Protein AF-A0A453S6Y5-F1 (afdb_monomer)

Secondary structure (DSSP, 8-state):
-PPP--------------------SS-TTTTTSS----TTTTTSSB-SS-BTTTTB-TTSBPS--

Foldseek 3Di:
DDDDDDDDDDPPPDPPPPPPPDDDPADPVPRNPPDDQDPQCSNPQFGCAQPDVNPHHGRHGDPPD

Structure (mmCIF, N/CA/C/O backbone):
data_AF-A0A453S6Y5-F1
#
_entry.id   AF-A0A453S6Y5-F1
#
loop_
_atom_site.group_PDB
_atom_site.id
_atom_site.type_symbol
_atom_site.label_atom_id
_atom_site.label_alt_id
_atom_site.label_comp_id
_atom_site.label_asym_id
_atom_site.label_entity_id
_atom_site.label_seq_id
_atom_site.pdbx_PDB_ins_code
_atom_site.Cartn_x
_atom_site.Cartn_y
_atom_site.Cartn_z
_atom_site.occupancy
_atom_site.B_iso_or_equiv
_atom_site.auth_seq_id
_atom_site.auth_comp_id
_atom_site.auth_asym_id
_atom_site.auth_atom_id
_atom_site.pdbx_PDB_model_num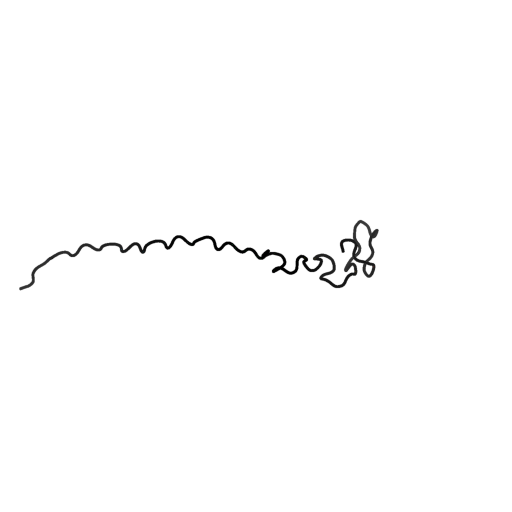
ATOM 1 N N . GLN A 1 1 ? -35.487 -49.445 55.414 1.00 41.34 1 GLN A N 1
ATOM 2 C CA . GLN A 1 1 ? -36.021 -49.950 54.132 1.00 41.34 1 GLN A CA 1
ATOM 3 C C . GLN A 1 1 ? -36.415 -48.729 53.323 1.00 41.34 1 GLN A C 1
ATOM 5 O O . GLN A 1 1 ? -37.156 -47.901 53.835 1.00 41.34 1 GLN A O 1
ATOM 10 N N . GLY A 1 2 ? -35.727 -48.533 52.198 1.00 41.38 2 GLY A N 1
ATOM 11 C CA . GLY A 1 2 ? -35.645 -47.263 51.480 1.00 41.38 2 GLY A CA 1
ATOM 12 C C . GLY A 1 2 ? -36.940 -46.873 50.781 1.00 41.38 2 GLY A C 1
ATOM 13 O O . GLY A 1 2 ? -37.677 -47.726 50.298 1.00 41.38 2 GLY A O 1
ATOM 14 N N . GLN A 1 3 ? -37.189 -45.567 50.748 1.00 43.34 3 GLN A N 1
ATOM 15 C CA . GLN A 1 3 ? -38.197 -44.953 49.900 1.00 43.34 3 GLN A CA 1
ATOM 16 C C . GLN A 1 3 ? -37.574 -44.699 48.528 1.00 43.34 3 GLN A C 1
ATOM 18 O O . GLN A 1 3 ? -36.613 -43.940 48.401 1.00 43.34 3 GLN A O 1
ATOM 23 N N . GLU A 1 4 ? -38.132 -45.348 47.512 1.00 42.53 4 GLU A N 1
ATOM 24 C CA . GLU A 1 4 ? -38.017 -44.905 46.131 1.00 42.53 4 GLU A CA 1
ATOM 25 C C . GLU A 1 4 ? -38.768 -43.581 45.975 1.00 42.53 4 GLU A C 1
ATOM 27 O O . GLU A 1 4 ? -39.966 -43.482 46.239 1.00 42.53 4 GLU A O 1
ATOM 32 N N . ALA A 1 5 ? -38.053 -42.570 45.503 1.00 40.06 5 ALA A N 1
ATOM 33 C CA . ALA A 1 5 ? -38.630 -41.455 44.779 1.00 40.06 5 ALA A CA 1
ATOM 34 C C . ALA A 1 5 ? -37.707 -41.191 43.592 1.00 40.06 5 ALA A C 1
ATOM 36 O O . ALA A 1 5 ? -36.571 -40.747 43.752 1.00 40.06 5 ALA A O 1
ATOM 37 N N . ALA A 1 6 ? -38.189 -41.528 42.398 1.00 45.94 6 ALA A N 1
ATOM 38 C CA . ALA A 1 6 ? -37.537 -41.192 41.146 1.00 45.94 6 ALA A CA 1
ATOM 39 C C . ALA A 1 6 ? -37.470 -39.661 41.016 1.00 45.94 6 ALA A C 1
ATOM 41 O O . ALA A 1 6 ? -38.470 -39.006 40.712 1.00 45.94 6 ALA A O 1
ATOM 42 N N . ALA A 1 7 ? -36.296 -39.086 41.271 1.00 45.94 7 ALA A N 1
ATOM 43 C CA . ALA A 1 7 ? -36.011 -37.701 40.938 1.00 45.94 7 ALA A CA 1
ATOM 44 C C . ALA A 1 7 ? -35.771 -37.620 39.426 1.00 45.94 7 ALA A C 1
ATOM 46 O O . ALA A 1 7 ? -34.831 -38.210 38.896 1.00 45.94 7 ALA A O 1
ATOM 47 N N . LYS A 1 8 ? -36.680 -36.935 38.728 1.00 43.69 8 LYS A N 1
ATOM 48 C CA . LYS A 1 8 ? -36.550 -36.614 37.308 1.00 43.69 8 LYS A CA 1
ATOM 49 C C . LYS A 1 8 ? -35.344 -35.699 37.104 1.00 43.69 8 LYS A C 1
ATOM 51 O O . LYS A 1 8 ? -35.279 -34.631 37.706 1.00 43.69 8 LYS A O 1
ATOM 56 N N . ASP A 1 9 ? -34.452 -36.137 36.225 1.00 47.03 9 ASP A N 1
ATOM 57 C CA . ASP A 1 9 ? -33.414 -35.346 35.575 1.00 47.03 9 ASP A CA 1
ATOM 58 C C . ASP A 1 9 ? -34.060 -34.111 34.929 1.00 47.03 9 ASP A C 1
ATOM 60 O O . ASP A 1 9 ? -34.889 -34.222 34.021 1.00 47.03 9 ASP A O 1
ATOM 64 N N . GLN A 1 10 ? -33.773 -32.937 35.484 1.00 48.34 10 GLN A N 1
ATOM 65 C CA . GLN A 1 10 ? -34.084 -31.668 34.848 1.00 48.34 10 GLN A CA 1
ATOM 66 C C . GLN A 1 10 ? -32.790 -31.172 34.218 1.00 48.34 10 GLN A C 1
ATOM 68 O O . GLN A 1 10 ? -31.904 -30.679 34.910 1.00 48.34 10 GLN A O 1
ATOM 73 N N . ASP A 1 11 ? -32.715 -31.349 32.898 1.00 48.22 11 ASP A N 1
ATOM 74 C CA . ASP A 1 11 ? -31.810 -30.670 31.976 1.00 48.22 11 ASP A CA 1
ATOM 75 C C . ASP A 1 11 ? -31.798 -29.168 32.292 1.00 48.22 11 ASP A C 1
ATOM 77 O O . ASP A 1 11 ? -32.681 -28.397 31.908 1.00 48.22 11 ASP A O 1
ATOM 81 N N . GLU A 1 12 ? -30.800 -28.758 33.068 1.00 53.81 12 GLU A N 1
ATOM 82 C CA . GLU A 1 12 ? -30.512 -27.368 33.365 1.00 53.81 12 GLU A CA 1
ATOM 83 C C . GLU A 1 12 ? -29.901 -26.739 32.107 1.00 53.81 12 GLU A C 1
ATOM 85 O O . GLU A 1 12 ? -28.688 -26.543 31.990 1.00 53.81 12 GLU A O 1
ATOM 90 N N . LYS A 1 13 ? -30.744 -26.413 31.120 1.00 49.53 13 LYS A N 1
ATOM 91 C CA . LYS A 1 13 ? -30.331 -25.579 29.991 1.00 49.53 13 LYS A CA 1
ATOM 92 C C . LYS A 1 13 ? -30.134 -24.146 30.489 1.00 49.53 13 LYS A C 1
ATOM 94 O O . LYS A 1 13 ? -31.029 -23.303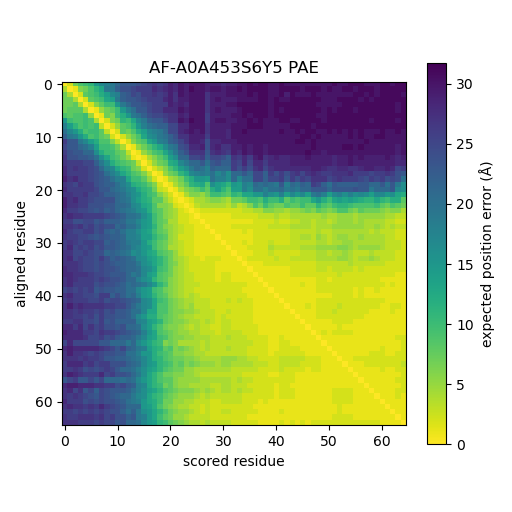 30.440 1.00 49.53 13 LYS A O 1
ATOM 99 N N . LYS A 1 14 ? -28.918 -23.910 30.991 1.00 50.81 14 LYS A N 1
ATOM 100 C CA . LYS A 1 14 ? -28.258 -22.625 31.259 1.00 50.81 14 LYS A CA 1
ATOM 101 C C . LYS A 1 14 ? -28.849 -21.500 30.398 1.00 50.81 14 LYS A C 1
ATOM 103 O O . LYS A 1 14 ? -28.867 -21.657 29.174 1.00 50.81 14 LYS A O 1
ATOM 108 N N . PRO A 1 15 ? -29.255 -20.352 30.979 1.00 49.09 15 PRO A N 1
ATOM 109 C CA . PRO A 1 15 ? -29.687 -19.217 30.182 1.00 49.09 15 PRO A CA 1
ATOM 110 C C . PRO A 1 15 ? -28.560 -18.874 29.209 1.00 49.09 15 PRO A C 1
ATOM 112 O O . PRO A 1 15 ? -27.425 -18.583 29.606 1.00 49.09 15 PRO A O 1
ATOM 115 N N . GLU A 1 16 ? -28.857 -18.989 27.917 1.00 59.12 16 GLU A N 1
ATOM 116 C CA . GLU A 1 16 ? -27.995 -18.510 26.852 1.00 59.12 16 GLU A CA 1
ATOM 117 C C . GLU A 1 16 ? -27.859 -17.008 27.077 1.00 59.12 16 GLU A C 1
ATOM 119 O O . GLU A 1 16 ? -28.743 -16.226 26.732 1.00 59.12 16 GLU A O 1
ATOM 124 N N . ALA A 1 17 ? -26.778 -16.613 27.756 1.00 62.84 17 ALA A N 1
ATOM 125 C CA . ALA A 1 17 ? -26.399 -15.227 27.920 1.00 62.84 17 ALA A CA 1
ATOM 126 C C . ALA A 1 17 ? -26.383 -14.628 26.519 1.00 62.84 17 ALA A C 1
ATOM 128 O O . ALA A 1 17 ? -25.497 -14.932 25.717 1.00 62.84 17 ALA A O 1
ATOM 129 N N . THR A 1 18 ? -27.410 -13.842 26.203 1.00 63.31 18 THR A N 1
ATOM 130 C CA . THR A 1 18 ? -27.539 -13.179 24.917 1.00 63.31 18 THR A CA 1
ATOM 131 C C . THR A 1 18 ? -26.286 -12.337 24.780 1.00 63.31 18 THR A C 1
ATOM 133 O O . THR A 1 18 ? -26.102 -11.369 25.521 1.00 63.31 18 THR A O 1
ATOM 136 N N . LYS A 1 19 ? -25.358 -12.767 23.919 1.00 67.94 19 LYS A N 1
ATOM 137 C CA . LYS A 1 19 ? -24.079 -12.092 23.725 1.00 67.94 19 LYS A CA 1
ATOM 138 C C . LYS A 1 19 ? -24.424 -10.715 23.166 1.00 67.94 19 LYS A C 1
ATOM 140 O O . LYS A 1 19 ? -24.693 -10.583 21.974 1.00 67.94 19 LYS A O 1
ATOM 145 N N . LYS A 1 20 ? -24.523 -9.703 24.035 1.00 7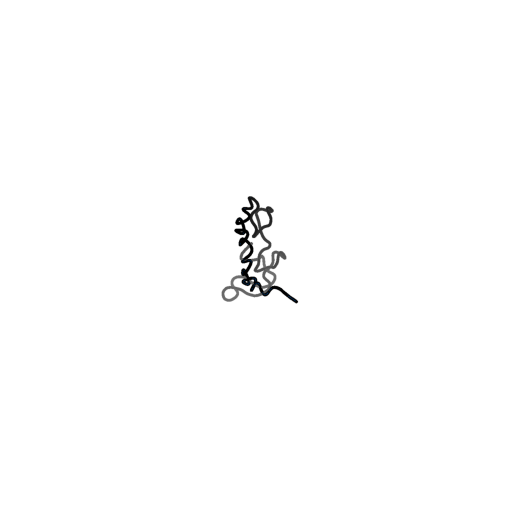0.81 20 LYS A N 1
ATOM 146 C CA . LYS A 1 20 ? -24.763 -8.320 23.616 1.00 70.81 20 LYS A CA 1
ATOM 147 C C . LYS A 1 20 ? -23.667 -8.003 22.604 1.00 70.81 20 LYS A C 1
ATOM 149 O O . LYS A 1 20 ? -22.489 -8.144 22.933 1.00 70.81 20 LYS A O 1
ATOM 154 N N . LYS A 1 21 ? -24.036 -7.656 21.364 1.00 75.38 21 LYS A N 1
ATOM 155 C CA . LYS A 1 21 ? -23.062 -7.195 20.368 1.00 75.38 21 LYS A CA 1
ATOM 156 C C . LYS A 1 21 ? -22.360 -5.988 20.980 1.00 75.38 21 LYS A C 1
ATOM 158 O O . LYS A 1 21 ? -22.991 -4.955 21.183 1.00 75.38 21 LYS A O 1
ATOM 163 N N . ALA A 1 22 ? -21.089 -6.156 21.333 1.00 78.94 22 ALA A N 1
ATOM 164 C CA . ALA A 1 22 ? -20.268 -5.056 21.798 1.00 78.94 22 ALA A CA 1
ATOM 165 C C . ALA A 1 22 ? -20.160 -4.058 20.642 1.00 78.94 22 ALA A C 1
ATOM 167 O O . ALA A 1 22 ? -19.640 -4.390 19.577 1.00 78.94 22 ALA A O 1
ATOM 168 N N . 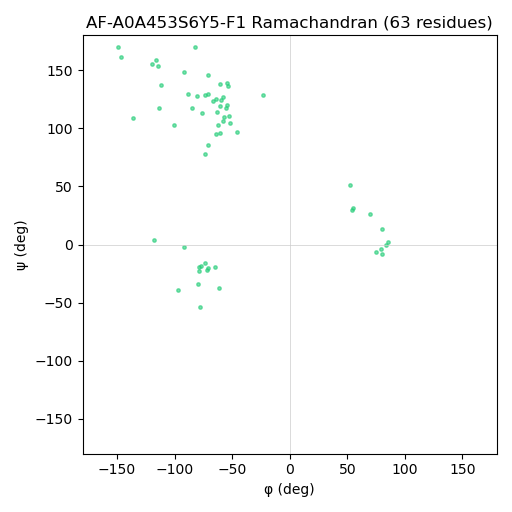TYR A 1 23 ? -20.732 -2.874 20.827 1.00 83.12 23 TYR A N 1
ATOM 169 C CA . TYR A 1 23 ? -20.601 -1.768 19.893 1.00 83.12 23 TYR A CA 1
ATOM 170 C C . TYR A 1 23 ? -19.358 -0.968 20.279 1.00 83.12 23 TYR A C 1
ATOM 172 O O . TYR A 1 23 ? -19.165 -0.622 21.443 1.00 83.12 23 TYR A O 1
ATOM 180 N N . SER A 1 24 ? -18.501 -0.704 19.299 1.00 88.50 24 SER A N 1
ATOM 181 C CA . SER A 1 24 ? -17.305 0.120 19.458 1.00 88.50 24 SER A CA 1
ATOM 182 C C . SER A 1 24 ? -17.487 1.405 18.664 1.00 88.50 24 SER A C 1
ATOM 184 O O . SER A 1 24 ? -17.953 1.364 17.528 1.00 88.50 24 SER A O 1
ATOM 186 N N . LEU A 1 25 ? -17.102 2.536 19.256 1.00 92.50 25 LEU A N 1
ATOM 187 C CA . LEU A 1 25 ? -16.984 3.813 18.542 1.00 92.50 25 LEU A CA 1
ATOM 188 C C . LEU A 1 25 ? -15.684 3.887 17.729 1.00 92.50 25 LEU A C 1
ATOM 190 O O . LEU A 1 25 ? -15.589 4.650 16.773 1.00 92.50 25 LEU A O 1
ATOM 194 N N . VAL A 1 26 ? -14.680 3.096 18.112 1.00 95.00 26 VAL A N 1
ATOM 195 C CA . VAL A 1 26 ? -13.386 3.034 17.433 1.00 95.00 26 VAL A CA 1
ATOM 196 C C . VAL A 1 26 ? -13.513 2.138 16.207 1.00 95.00 26 VAL A C 1
ATOM 198 O O . VAL A 1 26 ? -13.963 0.994 16.319 1.00 95.00 26 VAL A O 1
ATOM 201 N N . CYS A 1 27 ? -13.092 2.654 15.049 1.00 95.06 27 CYS A N 1
ATOM 202 C CA . CYS A 1 27 ? -12.996 1.878 13.818 1.00 95.06 27 CYS A CA 1
ATOM 203 C C . CYS A 1 27 ? -12.022 0.714 14.020 1.00 95.06 27 CYS A C 1
ATOM 205 O O . CYS A 1 27 ? -10.841 0.927 14.280 1.00 95.06 27 CYS A O 1
ATOM 207 N N . THR A 1 28 ? -12.506 -0.515 13.871 1.00 94.38 28 THR A N 1
ATOM 208 C CA . THR A 1 28 ? -11.701 -1.725 14.082 1.00 94.38 28 THR A CA 1
ATOM 209 C C . THR A 1 28 ? -10.660 -1.954 12.992 1.00 94.38 28 THR A C 1
ATOM 211 O O . THR A 1 28 ? -9.707 -2.683 13.221 1.00 94.38 28 THR A O 1
ATOM 214 N N . ALA A 1 29 ? -10.825 -1.347 11.814 1.00 93.94 29 ALA A N 1
ATOM 215 C CA . ALA A 1 29 ? -9.897 -1.525 10.700 1.00 93.94 29 ALA A CA 1
ATOM 216 C C . ALA A 1 29 ? -8.621 -0.679 10.836 1.00 93.94 29 ALA A C 1
ATOM 218 O O . ALA A 1 29 ? -7.563 -1.110 10.394 1.00 93.94 29 ALA A O 1
ATOM 219 N N . CYS A 1 30 ? -8.717 0.518 11.423 1.00 96.81 30 CYS A N 1
ATOM 220 C CA . CYS A 1 30 ? -7.579 1.430 11.603 1.00 96.81 30 CYS A CA 1
ATOM 221 C C . CYS A 1 30 ? -7.254 1.722 13.070 1.00 96.81 30 CYS A C 1
ATOM 223 O O . CYS A 1 30 ? -6.408 2.567 13.356 1.00 96.81 30 CYS A O 1
ATOM 225 N N . GLU A 1 31 ? -7.965 1.073 13.994 1.00 96.19 31 GLU A N 1
ATOM 226 C CA . GLU A 1 31 ? -7.767 1.185 15.443 1.00 96.19 31 GLU A CA 1
ATOM 227 C C . GLU A 1 31 ? -7.824 2.636 15.949 1.00 96.19 31 GLU A C 1
ATOM 229 O O . GLU A 1 31 ? -7.169 3.014 16.913 1.00 96.19 31 GLU A O 1
ATO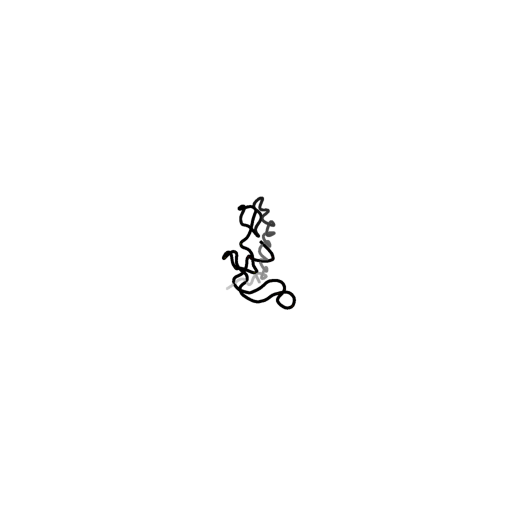M 234 N N . GLY A 1 32 ? -8.624 3.474 15.283 1.00 96.75 32 GLY A N 1
ATOM 235 C CA . GLY A 1 32 ? -8.795 4.884 15.641 1.00 96.75 32 GLY A CA 1
ATOM 236 C C . GLY A 1 32 ? -7.730 5.835 15.089 1.00 96.75 32 GLY A C 1
ATOM 237 O O . GLY A 1 32 ? -7.867 7.039 15.277 1.00 96.75 32 GLY A O 1
ATOM 238 N N . ASN A 1 33 ? -6.732 5.346 14.348 1.00 97.00 33 ASN A N 1
ATOM 239 C CA . ASN A 1 33 ? -5.698 6.196 13.742 1.00 97.00 33 ASN A CA 1
ATOM 240 C C . ASN A 1 33 ? -6.199 6.999 12.529 1.00 97.00 33 ASN A C 1
ATOM 242 O O . ASN A 1 33 ? -5.538 7.928 12.079 1.00 97.00 33 ASN A O 1
ATOM 246 N N . GLY A 1 34 ? -7.353 6.631 11.963 1.00 96.81 34 GLY A N 1
ATOM 247 C CA . GLY A 1 34 ? -7.943 7.312 10.803 1.00 96.81 34 GLY A CA 1
ATOM 248 C C . GLY A 1 34 ? -7.337 6.922 9.449 1.00 96.81 34 GLY A C 1
ATOM 249 O O . GLY A 1 34 ? -7.904 7.265 8.418 1.00 96.81 34 GLY A O 1
ATOM 250 N N . ALA A 1 35 ? -6.252 6.146 9.439 1.00 96.00 35 ALA A N 1
ATOM 251 C CA . ALA A 1 35 ? -5.634 5.577 8.245 1.00 96.00 35 ALA A CA 1
ATOM 252 C C . ALA A 1 35 ? -5.034 4.196 8.553 1.00 96.00 35 ALA A C 1
ATOM 254 O O . ALA A 1 35 ? -4.798 3.859 9.713 1.00 96.00 35 ALA A O 1
ATOM 255 N N . ILE A 1 36 ? -4.788 3.405 7.510 1.00 97.38 36 ILE A N 1
ATOM 256 C CA . ILE A 1 36 ? -4.058 2.133 7.589 1.00 97.38 36 ILE A CA 1
ATOM 257 C C . ILE A 1 36 ? -2.770 2.231 6.774 1.00 97.38 36 ILE A C 1
ATOM 259 O O . ILE A 1 36 ? -2.669 3.054 5.863 1.00 97.38 36 ILE A O 1
ATOM 263 N N . ALA A 1 37 ? -1.798 1.368 7.067 1.00 97.19 37 ALA A N 1
ATOM 264 C CA . ALA A 1 37 ? -0.632 1.223 6.207 1.00 97.19 37 ALA A CA 1
ATOM 265 C C . ALA A 1 37 ? -1.066 0.782 4.801 1.00 97.19 37 ALA A C 1
ATOM 267 O O . ALA A 1 37 ? -1.932 -0.083 4.647 1.00 97.19 37 ALA A O 1
ATOM 268 N N . CYS A 1 38 ? -0.451 1.365 3.772 1.00 98.06 38 CYS A N 1
ATOM 269 C CA . CYS A 1 38 ? -0.728 0.984 2.394 1.00 98.06 38 CYS A CA 1
ATOM 270 C C . CYS A 1 38 ? -0.406 -0.501 2.189 1.00 98.06 38 CYS A C 1
ATOM 272 O O . CYS A 1 38 ? 0.712 -0.949 2.445 1.00 98.06 38 CYS 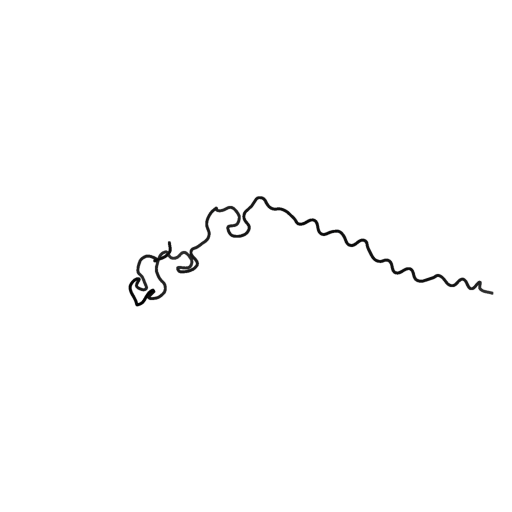A O 1
ATOM 274 N N . THR A 1 39 ? -1.383 -1.268 1.711 1.00 97.19 39 THR A N 1
ATOM 275 C CA . THR A 1 39 ? -1.251 -2.720 1.530 1.00 97.19 39 THR A CA 1
ATOM 276 C C . THR A 1 39 ? -0.329 -3.087 0.369 1.00 97.19 39 THR A C 1
ATOM 278 O O . THR A 1 39 ? 0.225 -4.182 0.364 1.00 97.19 39 THR A O 1
ATOM 281 N N . GLN A 1 40 ? -0.133 -2.171 -0.587 1.00 98.12 40 GLN A N 1
ATOM 282 C CA . GLN A 1 40 ? 0.729 -2.381 -1.754 1.00 98.12 40 GLN A CA 1
ATOM 283 C C . GLN A 1 40 ? 2.212 -2.223 -1.398 1.00 98.12 40 GLN A C 1
ATOM 285 O O . GLN A 1 40 ? 2.995 -3.139 -1.628 1.00 98.12 40 GLN A O 1
ATOM 290 N N . CYS A 1 41 ? 2.598 -1.088 -0.800 1.00 98.38 41 CYS A N 1
ATOM 291 C CA . CYS A 1 41 ? 3.993 -0.816 -0.423 1.00 98.38 41 CYS A CA 1
ATOM 292 C C . CYS A 1 41 ? 4.341 -1.246 1.008 1.00 98.38 41 CYS A C 1
ATOM 294 O O . CYS A 1 41 ? 5.474 -1.061 1.447 1.00 98.38 41 CYS A O 1
ATOM 296 N N . LYS A 1 42 ? 3.370 -1.775 1.765 1.00 96.94 42 LYS A N 1
ATOM 297 C CA . LYS A 1 42 ? 3.513 -2.180 3.176 1.00 96.94 42 LYS A CA 1
ATOM 298 C C . LYS A 1 42 ? 4.050 -1.058 4.077 1.00 96.94 42 LYS A C 1
ATOM 300 O O . LYS A 1 42 ? 4.726 -1.320 5.065 1.00 96.94 42 LYS A O 1
ATOM 305 N N . GLY A 1 43 ? 3.751 0.193 3.723 1.00 97.44 43 GLY A N 1
ATOM 306 C CA . GLY A 1 43 ? 4.230 1.386 4.426 1.00 97.44 43 GLY A CA 1
ATOM 307 C C . GLY A 1 43 ? 5.610 1.896 3.994 1.00 97.44 43 GLY A C 1
ATOM 308 O O . GLY A 1 43 ? 6.065 2.887 4.551 1.00 97.44 43 GLY A O 1
ATOM 309 N N . GLY A 1 44 ? 6.262 1.273 3.005 1.00 97.88 44 GLY A N 1
ATOM 310 C CA . GLY A 1 44 ? 7.566 1.718 2.495 1.00 97.88 44 GLY A CA 1
ATOM 311 C C . GLY A 1 44 ? 7.513 2.935 1.563 1.00 97.88 44 GLY A C 1
ATOM 312 O O . GLY A 1 44 ? 8.524 3.589 1.356 1.00 97.88 44 GLY A O 1
ATOM 313 N N . GLY A 1 45 ? 6.344 3.258 1.001 1.00 98.12 45 GLY A N 1
ATOM 314 C CA . GLY A 1 45 ? 6.165 4.404 0.095 1.00 98.12 45 GLY A CA 1
ATOM 315 C C . GLY A 1 45 ? 6.629 4.177 -1.351 1.00 98.12 45 GLY A C 1
ATOM 316 O O . GLY A 1 45 ? 6.394 5.027 -2.206 1.00 98.12 45 GLY A O 1
ATOM 317 N N . GLU A 1 46 ? 7.210 3.017 -1.658 1.00 98.50 46 GLU A N 1
ATOM 318 C CA . GLU A 1 46 ? 7.666 2.634 -2.999 1.00 98.50 46 GLU A CA 1
ATOM 319 C C . GLU A 1 46 ? 6.971 1.365 -3.522 1.00 98.50 46 GLU A C 1
ATOM 321 O O . GLU A 1 46 ? 6.474 0.539 -2.753 1.00 98.50 46 GLU A O 1
ATOM 326 N N . ASN A 1 47 ? 6.903 1.201 -4.845 1.00 98.62 47 ASN A N 1
ATOM 327 C CA . ASN A 1 47 ? 6.363 -0.016 -5.453 1.00 98.62 47 ASN A CA 1
ATOM 328 C C . ASN A 1 47 ? 7.332 -1.187 -5.246 1.00 98.62 47 ASN A C 1
ATOM 330 O O . ASN A 1 47 ? 8.506 -1.091 -5.597 1.00 98.62 47 ASN A O 1
ATOM 334 N N . LEU A 1 48 ? 6.823 -2.317 -4.756 1.00 98.06 48 LEU A N 1
ATOM 335 C CA . LEU A 1 48 ? 7.617 -3.539 -4.574 1.00 98.06 48 LEU A CA 1
ATOM 336 C C . LEU A 1 48 ? 7.819 -4.320 -5.887 1.00 98.06 48 LEU A C 1
ATOM 338 O O . LEU A 1 48 ? 8.726 -5.140 -5.986 1.00 98.06 48 LEU A O 1
ATOM 342 N N . GLU A 1 49 ? 6.980 -4.062 -6.890 1.00 98.00 49 GLU A N 1
ATOM 343 C CA . GLU A 1 49 ? 7.005 -4.684 -8.214 1.00 98.00 49 GLU A CA 1
ATOM 344 C C . GLU A 1 49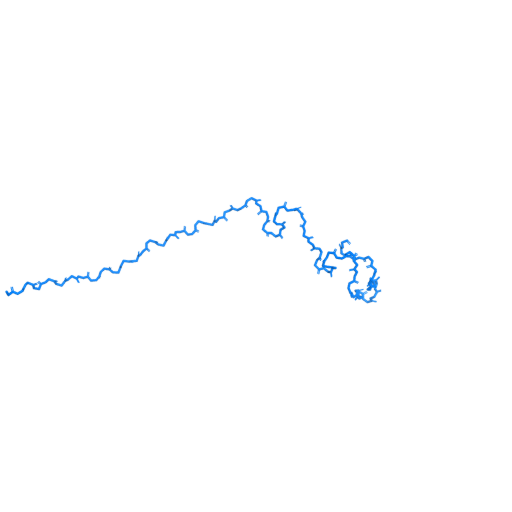 ? 6.497 -3.704 -9.286 1.00 98.00 49 GLU A C 1
ATOM 346 O O . GLU A 1 49 ? 5.970 -2.631 -8.981 1.00 98.00 49 GLU A O 1
ATOM 351 N N . ASP A 1 50 ? 6.655 -4.070 -10.557 1.00 98.25 50 ASP A N 1
ATOM 352 C CA . ASP A 1 50 ? 6.084 -3.320 -11.673 1.00 98.25 50 ASP A CA 1
ATOM 353 C C . ASP A 1 50 ? 4.563 -3.537 -11.747 1.00 98.25 50 ASP A C 1
ATOM 355 O O . ASP A 1 50 ? 4.089 -4.667 -11.847 1.00 98.25 50 ASP A O 1
ATOM 359 N N . HIS A 1 51 ? 3.783 -2.457 -11.807 1.00 98.12 51 HIS A N 1
ATOM 360 C CA . HIS A 1 51 ? 2.326 -2.515 -11.933 1.00 98.12 51 HIS A CA 1
ATOM 361 C C . HIS A 1 51 ? 1.832 -1.948 -13.273 1.00 98.12 51 HIS A C 1
ATOM 363 O O . HIS A 1 51 ? 2.466 -1.087 -13.893 1.00 98.12 51 HIS A O 1
ATOM 369 N N . PHE A 1 52 ? 0.662 -2.423 -13.717 1.00 98.00 52 PHE A N 1
ATOM 370 C CA . PHE A 1 52 ? -0.042 -1.951 -14.920 1.00 98.00 52 PHE A CA 1
ATOM 371 C C . PHE A 1 52 ? 0.840 -1.942 -16.182 1.00 98.00 52 PHE A C 1
ATOM 373 O O . PHE A 1 52 ? 0.968 -0.924 -16.862 1.00 98.00 52 PHE A O 1
ATOM 380 N N . GLY A 1 53 ? 1.499 -3.071 -16.470 1.00 97.00 53 GLY A N 1
ATOM 381 C CA . GLY A 1 53 ? 2.387 -3.201 -17.633 1.00 97.00 53 GLY A CA 1
ATOM 382 C C . GLY A 1 53 ? 3.678 -2.386 -17.517 1.00 97.00 53 GLY A C 1
ATOM 383 O O . GLY A 1 53 ? 4.238 -1.969 -18.526 1.00 97.00 53 GLY A O 1
ATOM 384 N N . GLY A 1 54 ? 4.131 -2.111 -16.290 1.00 96.75 54 GLY A N 1
ATOM 385 C CA . GLY A 1 54 ? 5.329 -1.316 -16.031 1.00 96.75 54 GLY A CA 1
ATOM 386 C C . GLY A 1 54 ? 5.110 0.192 -16.126 1.00 96.75 54 GLY A C 1
ATOM 387 O O . GLY A 1 54 ? 6.089 0.934 -16.156 1.00 96.75 54 GLY A O 1
ATOM 388 N N . ARG A 1 55 ? 3.855 0.666 -16.155 1.00 98.25 55 ARG A N 1
ATOM 389 C CA . ARG A 1 55 ? 3.549 2.101 -16.041 1.00 98.25 55 ARG A CA 1
ATOM 390 C C . ARG A 1 55 ? 4.026 2.665 -14.702 1.00 98.25 55 ARG A C 1
ATOM 392 O O . ARG A 1 55 ? 4.508 3.791 -14.658 1.00 98.25 55 ARG A O 1
ATOM 399 N N . PHE A 1 56 ? 3.900 1.877 -13.637 1.00 98.25 56 PHE A N 1
ATOM 400 C CA . PHE A 1 56 ? 4.478 2.176 -12.332 1.00 98.25 56 PHE A CA 1
ATOM 401 C C . PHE A 1 56 ? 5.554 1.135 -12.053 1.00 98.25 56 PHE A C 1
ATOM 403 O O . PHE A 1 56 ? 5.258 -0.057 -12.038 1.00 98.25 56 PHE A O 1
ATOM 410 N N . LYS A 1 57 ? 6.801 1.585 -11.917 1.00 98.31 57 LYS A N 1
ATOM 411 C CA . LYS A 1 57 ? 7.971 0.712 -11.799 1.00 98.31 57 LYS A CA 1
ATOM 412 C C . LYS A 1 57 ? 8.312 0.398 -10.348 1.00 98.31 57 LYS A C 1
ATOM 414 O O . LYS A 1 57 ? 8.116 1.257 -9.479 1.00 98.31 57 LYS A O 1
ATOM 419 N N . ALA A 1 58 ? 8.859 -0.794 -10.118 1.00 98.44 58 ALA A N 1
ATOM 420 C CA . ALA A 1 58 ? 9.457 -1.182 -8.844 1.00 98.44 58 ALA A CA 1
ATOM 421 C C . ALA A 1 58 ? 10.528 -0.161 -8.412 1.00 98.44 58 ALA A C 1
ATOM 423 O O . ALA A 1 58 ? 11.282 0.344 -9.248 1.00 98.44 58 ALA A O 1
ATOM 424 N N . GLY A 1 59 ? 10.560 0.178 -7.122 1.00 98.06 59 GLY A N 1
ATOM 425 C CA . GLY A 1 59 ? 11.429 1.214 -6.544 1.00 98.06 59 GLY A CA 1
ATOM 426 C C . GLY A 1 59 ? 10.998 2.662 -6.825 1.00 98.06 59 GLY A C 1
ATOM 427 O O . GLY A 1 59 ? 11.582 3.598 -6.287 1.00 98.06 59 GLY A O 1
ATOM 428 N N . GLY A 1 60 ? 9.976 2.882 -7.660 1.00 98.00 60 GLY A N 1
ATOM 429 C CA . GLY A 1 60 ? 9.341 4.192 -7.826 1.00 98.00 60 GLY A CA 1
ATOM 430 C C . GLY A 1 60 ? 8.308 4.482 -6.734 1.00 98.00 60 GLY A C 1
ATOM 431 O O . GLY A 1 60 ? 7.907 3.579 -6.005 1.00 98.00 60 GLY A O 1
ATOM 432 N N . LEU A 1 61 ? 7.821 5.728 -6.667 1.00 98.25 61 LEU A N 1
ATOM 433 C CA . LEU A 1 61 ? 6.760 6.136 -5.735 1.00 98.25 61 LEU A CA 1
ATOM 434 C C . LEU A 1 61 ? 5.528 5.226 -5.867 1.00 98.25 61 LEU A C 1
ATOM 436 O O . LEU A 1 61 ? 5.127 4.874 -6.986 1.00 98.25 61 LEU A O 1
ATOM 440 N N . CYS A 1 62 ? 4.958 4.826 -4.728 1.00 98.56 62 CYS A N 1
ATOM 441 C CA . CYS A 1 62 ? 3.842 3.892 -4.697 1.00 98.56 62 CYS A CA 1
ATOM 442 C C . CYS A 1 62 ? 2.653 4.430 -5.501 1.00 98.56 62 CYS A C 1
ATOM 444 O O . CYS A 1 62 ? 2.172 5.528 -5.265 1.00 98.56 62 CYS A O 1
ATOM 446 N N . TR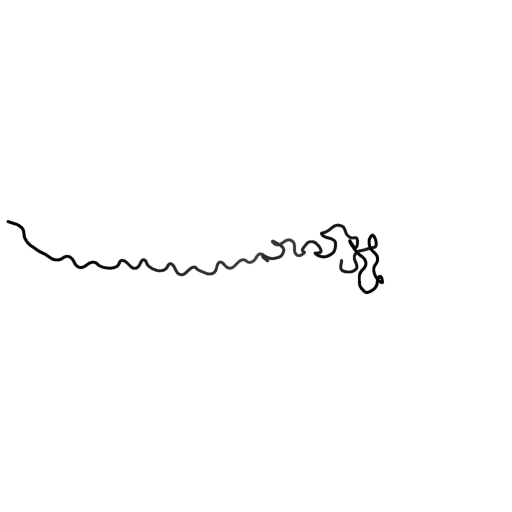P A 1 63 ? 2.131 3.648 -6.442 1.00 98.38 63 TRP A N 1
ATOM 447 C CA . TRP A 1 63 ? 1.020 4.111 -7.282 1.00 98.38 63 TRP A CA 1
ATOM 448 C C . TRP A 1 63 ? -0.282 4.373 -6.505 1.00 98.38 63 TRP A C 1
ATOM 450 O O . TRP A 1 63 ? -1.170 5.047 -7.026 1.00 98.38 63 TRP A O 1
ATOM 460 N N . LEU A 1 64 ? -0.413 3.804 -5.300 1.00 98.00 64 LEU A N 1
ATOM 461 C CA . LEU A 1 64 ? -1.625 3.870 -4.486 1.00 98.00 64 LEU A CA 1
ATOM 462 C C . LEU A 1 64 ? -1.590 4.976 -3.423 1.00 98.00 64 LEU A C 1
ATOM 464 O O . LEU A 1 64 ? -2.634 5.572 -3.162 1.00 98.00 64 LEU A O 1
ATOM 468 N N . CYS A 1 65 ? -0.443 5.201 -2.774 1.00 97.06 65 CYS A N 1
ATOM 469 C CA . CYS A 1 65 ? -0.327 6.077 -1.606 1.00 97.06 65 CYS A CA 1
ATOM 470 C C . CYS A 1 65 ? 0.781 7.115 -1.754 1.00 97.06 65 CYS A C 1
ATOM 472 O O . CYS A 1 65 ? 1.860 6.742 -2.268 1.00 97.06 65 CYS A O 1
#

Radius of gyration: 29.87 Å; Cα contacts (8 Å, |Δi|>4): 49; chains: 1; bounding box: 50×57×72 Å

Solvent-accessible surface area (backbone atoms only — not comparable to full-atom values): 4532 Å² total; per-residue (Å²): 134,84,82,90,72,89,77,76,87,73,84,78,76,66,83,76,73,75,78,71,80,82,82,68,92,58,49,83,87,36,72,63,67,84,54,70,72,46,83,79,36,70,62,69,54,26,23,84,50,63,40,83,93,53,76,42,41,49,75,33,74,24,92,88,102

Mean predicted aligned error: 13.24 Å

Sequence (65 aa):
QGQEAAAKDQDEKKPEATKKKAYSLVCTACEGNGAIACTQCKGGGENLEDHFGGRFKAGGLCWLC

Organism: Aegilops tauschii subsp. strangulata (NCBI:txid200361)

InterPro domains:
  IPR057453 BSD2, cysteine rich domain [PF25436] (2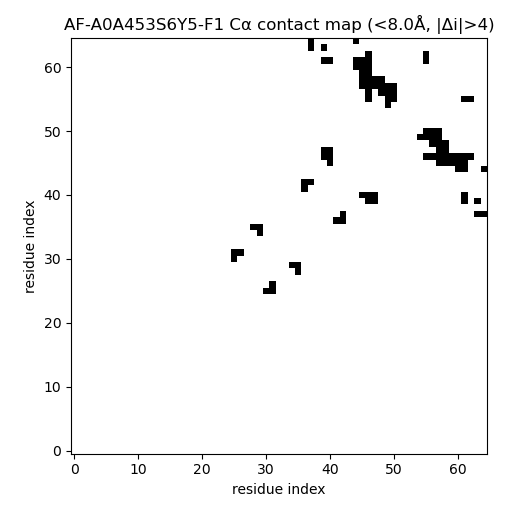4-65)

Nearest PDB structures (foldseek):
  6ekc-assembly1_B5  TM=9.762E-01  e=2.244E-06  Arabidopsis thaliana
  6ekc-assembly1_B2  TM=9.012E-01  e=1.289E-05  Arabidopsis thaliana
  6ekc-assembly1_B3  TM=9.697E-01  e=3.371E-05  Arabidopsis thaliana
  6ekb-assembly1_A  TM=8.603E-01  e=9.916E-06  Arabidopsis thaliana
  8ilm-assembly1_P  TM=7.619E-01  e=4.381E-05  Arabidopsis thaliana

pLDDT: mean 81.98, std 21.8, range [40.06, 98.62]